Protein AF-A0AAW0ACG4-F1 (afdb_monomer_lite)

Sequence (153 aa):
MPSSVSISSLAALENPRAIPSTKFILFDAQIYLGSSEPAFVGSLRYFNEDNLEFEKVACYVTYVIVFYFFSDKLAPVDYHAFGDIIYLVSLGFPENINPKHHAIVHICGSPSAVDKDNSTFDLTAEQYLSANKAYDNRFPVHCVFPDTARWKK

pLDDT: mean 72.92, std 12.33, range [37.09, 90.19]

Organism: NCBI:txid2862362

Secondary structure (DSSP, 8-state):
---------EEEEEEEEEPTTSSEEEEEEEEE-SSSSPEEEEEEEEE-TT-----SS-EEEEEEEEEE---S---SS--SEEEEEEEEEEEE-GGG--TTS--------EEEEEETTTTEEEEEEE---TT-TTS--EEEEEEE----GGG--

Radius of gyration: 18.16 Å; chains: 1; bounding box: 44×42×44 Å

Foldseek 3Di:
DDDDDDDDWDKDWDDWDDDPPFQKTKTFIFTDDDDDDDTFTEIEIERNPVVDDDDPDFDKDWDKDKDADDDPDDDDPRGRIYIYGPDIGTLGHPVRRDPPDDDDDDADADWAPQDPVQQKTKGWGQDDDVVPPPDRRTDIDIDHDDPDPVPDD

Structure (mmCIF, N/CA/C/O backbone):
data_AF-A0AAW0ACG4-F1
#
_entry.id   AF-A0AAW0ACG4-F1
#
loop_
_atom_site.group_PDB
_atom_site.id
_atom_site.type_symbol
_atom_site.label_atom_id
_atom_site.label_alt_id
_atom_site.label_comp_id
_atom_site.label_asym_id
_atom_site.label_entity_id
_atom_site.label_seq_id
_atom_site.pdbx_PDB_ins_code
_atom_site.Cartn_x
_atom_site.Cartn_y
_atom_site.Cartn_z
_atom_site.occupancy
_atom_site.B_iso_or_equiv
_atom_site.auth_seq_id
_atom_site.auth_comp_id
_atom_site.auth_asym_id
_atom_site.auth_atom_id
_atom_site.pdbx_PDB_model_num
ATOM 1 N N . MET A 1 1 ? 4.734 18.316 -18.889 1.00 37.09 1 MET A N 1
ATOM 2 C CA . MET A 1 1 ? 4.647 16.842 -18.817 1.00 37.09 1 MET A CA 1
ATOM 3 C C . MET A 1 1 ? 4.051 16.487 -17.466 1.00 37.09 1 MET A C 1
ATOM 5 O O . MET A 1 1 ? 4.529 17.054 -16.491 1.00 37.09 1 MET A O 1
ATOM 9 N N . PRO A 1 2 ? 3.012 15.645 -17.374 1.00 41.03 2 PRO A N 1
ATOM 10 C CA . PRO A 1 2 ? 2.587 15.118 -16.084 1.00 41.03 2 PRO A CA 1
ATOM 11 C C . PRO A 1 2 ? 3.673 14.164 -15.572 1.00 41.03 2 PRO A C 1
ATOM 13 O O . PRO A 1 2 ? 3.978 13.161 -16.209 1.00 41.03 2 PRO A O 1
ATOM 16 N N . SER A 1 3 ? 4.309 14.518 -14.461 1.00 45.53 3 SER A N 1
ATOM 17 C CA . SER A 1 3 ? 5.265 13.666 -13.754 1.00 45.53 3 SER A CA 1
ATOM 18 C C . SER A 1 3 ? 4.539 12.940 -12.625 1.00 45.53 3 SER A C 1
ATOM 20 O O . SER A 1 3 ? 3.865 13.588 -11.825 1.00 45.53 3 SER A O 1
ATOM 22 N N . SER A 1 4 ? 4.693 11.622 -12.542 1.00 50.34 4 SER A N 1
ATOM 23 C CA . SER A 1 4 ? 4.266 10.830 -11.386 1.00 50.34 4 SER A CA 1
ATOM 24 C C . SER A 1 4 ? 5.487 10.498 -10.533 1.00 50.34 4 SER A C 1
ATOM 26 O O . SER A 1 4 ? 6.527 10.122 -11.075 1.00 50.34 4 SER A O 1
ATOM 28 N N . VAL A 1 5 ? 5.369 10.642 -9.213 1.00 53.62 5 VAL A N 1
ATOM 29 C CA . VAL A 1 5 ? 6.388 10.224 -8.244 1.00 53.62 5 VAL A CA 1
ATOM 30 C C . VAL A 1 5 ? 5.776 9.155 -7.354 1.00 53.62 5 VAL A C 1
ATOM 32 O O . VAL A 1 5 ? 4.703 9.346 -6.789 1.00 53.62 5 VAL A O 1
ATOM 35 N N . SER A 1 6 ? 6.481 8.036 -7.228 1.00 62.59 6 SER A N 1
ATOM 36 C CA . SER A 1 6 ? 6.159 6.961 -6.299 1.00 62.59 6 SER A CA 1
ATOM 37 C C . SER A 1 6 ? 7.247 6.879 -5.235 1.00 62.59 6 SER A C 1
ATOM 39 O O . SER A 1 6 ? 8.431 6.865 -5.571 1.00 62.59 6 SER A O 1
ATOM 41 N N . ILE A 1 7 ? 6.843 6.734 -3.976 1.00 64.19 7 ILE A N 1
ATOM 42 C CA . ILE A 1 7 ? 7.740 6.494 -2.844 1.00 64.19 7 ILE A CA 1
ATOM 43 C C . ILE A 1 7 ? 7.447 5.093 -2.295 1.00 64.19 7 ILE A C 1
ATOM 45 O O . ILE A 1 7 ? 6.288 4.702 -2.169 1.00 64.19 7 ILE A O 1
ATOM 49 N N . SER A 1 8 ? 8.494 4.332 -1.980 1.00 69.69 8 SER A N 1
ATOM 50 C CA . SER A 1 8 ? 8.392 3.034 -1.305 1.00 69.69 8 SER A CA 1
ATOM 51 C C . SER A 1 8 ? 9.163 3.098 0.006 1.00 69.69 8 SER A C 1
ATOM 53 O O . SER A 1 8 ? 10.313 3.533 0.028 1.00 69.69 8 SER A O 1
ATOM 55 N N . SER A 1 9 ? 8.516 2.701 1.098 1.00 69.12 9 SER A N 1
ATOM 56 C CA . SER A 1 9 ? 9.020 2.883 2.459 1.00 69.12 9 SER A CA 1
ATOM 57 C C . SER A 1 9 ? 8.535 1.776 3.387 1.00 69.12 9 SER A C 1
ATOM 59 O O . SER A 1 9 ? 7.539 1.113 3.101 1.00 69.12 9 SER A O 1
ATOM 61 N N . LEU A 1 10 ? 9.200 1.624 4.532 1.00 73.69 10 LEU A N 1
ATOM 62 C CA . LEU A 1 10 ? 8.672 0.841 5.647 1.00 73.69 10 LEU A CA 1
ATOM 63 C C . LEU A 1 10 ? 7.641 1.689 6.404 1.00 73.69 10 LEU A C 1
ATOM 65 O O . LEU A 1 10 ? 7.885 2.873 6.637 1.00 73.69 10 LEU A O 1
ATOM 69 N N . ALA A 1 11 ? 6.521 1.092 6.809 1.00 78.69 11 ALA A N 1
ATOM 70 C CA . ALA A 1 11 ? 5.568 1.723 7.715 1.00 78.69 11 ALA A CA 1
ATOM 71 C C . ALA A 1 11 ? 5.227 0.782 8.876 1.00 78.69 11 ALA A C 1
ATOM 73 O O . ALA A 1 11 ? 4.882 -0.377 8.644 1.00 78.69 11 ALA A O 1
ATOM 74 N N . ALA A 1 12 ? 5.308 1.279 10.109 1.00 80.88 12 ALA A N 1
ATOM 75 C CA . ALA A 1 12 ? 4.732 0.619 11.276 1.00 80.88 12 ALA A CA 1
ATOM 76 C C . ALA A 1 12 ? 3.273 1.067 11.414 1.00 80.88 12 ALA A C 1
ATOM 78 O O . ALA A 1 12 ? 3.009 2.267 11.440 1.00 80.88 12 ALA A O 1
ATOM 79 N N . LEU A 1 13 ? 2.337 0.116 11.447 1.00 86.06 13 LEU A N 1
ATOM 80 C CA . LEU A 1 13 ? 0.912 0.386 11.642 1.00 86.06 13 LEU A CA 1
ATOM 81 C C . LEU A 1 13 ? 0.532 0.113 13.096 1.00 86.06 13 LEU A C 1
ATOM 83 O O . LEU A 1 13 ? 0.738 -0.988 13.601 1.00 86.06 13 LEU A O 1
ATOM 87 N N . GLU A 1 14 ? -0.065 1.102 13.741 1.00 83.00 14 GLU A N 1
ATOM 88 C CA . GLU A 1 14 ? -0.401 1.100 15.157 1.00 83.00 14 GLU A CA 1
ATOM 89 C C . GLU A 1 14 ? -1.871 1.474 15.376 1.00 83.00 14 GLU A C 1
ATOM 91 O O . GLU A 1 14 ? -2.547 2.011 14.494 1.00 83.00 14 GLU A O 1
ATOM 96 N N . ASN A 1 15 ? -2.365 1.176 16.581 1.00 84.62 15 ASN A N 1
ATOM 97 C CA . ASN A 1 15 ? -3.685 1.570 17.079 1.00 84.62 15 ASN A CA 1
ATOM 98 C C . ASN A 1 15 ? -4.836 1.353 16.071 1.00 84.62 15 ASN A C 1
ATOM 100 O O . ASN A 1 15 ? -5.523 2.324 15.733 1.00 84.62 15 ASN A O 1
ATOM 104 N N . PRO A 1 16 ? -5.084 0.112 15.597 1.00 87.12 16 PRO A N 1
ATOM 105 C CA . PRO A 1 16 ? -6.194 -0.174 14.693 1.00 87.12 16 PRO A CA 1
ATOM 106 C C . PRO A 1 16 ? -7.531 0.249 15.308 1.00 87.12 16 PRO A C 1
ATOM 108 O O . PRO A 1 16 ? -7.883 -0.158 16.416 1.00 87.12 16 PRO A O 1
ATOM 111 N N . ARG A 1 17 ? -8.309 1.041 14.569 1.00 88.69 17 ARG A N 1
ATOM 112 C CA . ARG A 1 17 ? -9.636 1.520 14.977 1.00 88.69 17 ARG A CA 1
ATOM 113 C C . ARG A 1 17 ? -10.660 1.211 13.899 1.00 88.69 17 ARG A C 1
ATOM 115 O O . ARG A 1 17 ? -10.608 1.779 12.810 1.00 88.69 17 ARG A O 1
ATOM 122 N N . ALA A 1 18 ? -11.612 0.337 14.207 1.00 89.19 18 ALA A N 1
ATOM 123 C CA . ALA A 1 18 ? -12.743 0.082 13.323 1.00 89.19 18 ALA A CA 1
ATOM 124 C C . ALA A 1 18 ? -13.645 1.324 13.238 1.00 89.19 18 ALA A C 1
ATOM 126 O O . ALA A 1 18 ? -14.013 1.904 14.263 1.00 89.19 18 ALA A O 1
ATOM 127 N N . ILE A 1 19 ? -14.020 1.724 12.022 1.00 86.12 19 ILE A N 1
ATOM 128 C CA . ILE A 1 19 ? -15.002 2.789 11.809 1.00 86.12 19 ILE A CA 1
ATOM 129 C C . ILE A 1 19 ? -16.407 2.176 11.941 1.00 86.12 19 ILE A C 1
ATOM 131 O O . ILE A 1 19 ? -16.746 1.287 11.149 1.00 86.12 19 ILE A O 1
ATOM 135 N N . PRO A 1 20 ? -17.244 2.646 12.890 1.00 88.88 20 PRO A N 1
ATOM 136 C CA . PRO A 1 20 ? -18.567 2.078 13.134 1.00 88.88 20 PRO A CA 1
ATOM 137 C C . PRO A 1 20 ? -19.420 1.983 11.868 1.00 88.88 20 PRO A C 1
ATOM 139 O O . PRO A 1 20 ? -19.470 2.917 11.071 1.00 88.88 20 PRO A O 1
ATOM 142 N N . SER A 1 21 ? -20.144 0.872 11.717 1.00 87.88 21 SER A N 1
ATOM 143 C CA . SER A 1 21 ? -21.046 0.606 10.581 1.00 87.88 21 SER A CA 1
ATOM 144 C C . SER A 1 21 ? -20.367 0.519 9.206 1.00 87.88 21 SER A C 1
ATOM 146 O O . SER A 1 21 ? -21.041 0.602 8.182 1.00 87.88 21 SER A O 1
ATOM 148 N N . THR A 1 22 ? -19.045 0.331 9.154 1.00 88.31 22 THR A N 1
ATOM 149 C CA . THR A 1 22 ? -18.299 0.128 7.903 1.00 88.31 22 THR A CA 1
ATOM 150 C C . THR A 1 22 ? -17.314 -1.037 8.031 1.00 88.31 22 THR A C 1
ATOM 152 O O . THR A 1 22 ? -17.031 -1.495 9.134 1.00 88.31 22 THR A O 1
ATOM 155 N N . LYS A 1 23 ? -16.744 -1.488 6.906 1.00 89.00 23 LYS A N 1
ATOM 156 C CA . LYS A 1 23 ? -15.602 -2.421 6.892 1.00 89.00 23 LYS A CA 1
ATOM 157 C C . LYS A 1 23 ? -14.242 -1.719 7.007 1.00 89.00 23 LYS A C 1
ATOM 159 O O . LYS A 1 23 ? -13.209 -2.353 6.829 1.00 89.00 23 LYS A O 1
ATOM 164 N N . PHE A 1 24 ? -14.207 -0.410 7.247 1.00 89.12 24 PHE A N 1
ATOM 165 C CA . PHE A 1 24 ? -12.949 0.328 7.277 1.00 89.12 24 PHE A CA 1
ATOM 166 C C . PHE A 1 24 ? -12.278 0.280 8.650 1.00 89.12 24 PHE A C 1
ATOM 168 O O . PHE A 1 24 ? -12.931 0.411 9.686 1.00 89.12 24 PHE A O 1
ATOM 175 N N . ILE A 1 25 ? -10.954 0.158 8.634 1.00 89.50 25 ILE A N 1
ATOM 176 C CA . ILE A 1 25 ? -10.082 0.245 9.806 1.00 89.50 25 ILE A CA 1
ATOM 177 C C . ILE A 1 25 ? -9.097 1.388 9.581 1.00 89.50 25 ILE A C 1
ATOM 179 O O . ILE A 1 25 ? -8.516 1.506 8.505 1.00 89.50 25 ILE A O 1
ATOM 183 N N . LEU A 1 26 ? -8.928 2.240 10.587 1.00 89.44 26 LEU A N 1
ATOM 184 C CA . LEU A 1 26 ? -7.925 3.299 10.616 1.00 89.44 26 LEU A CA 1
ATOM 185 C C . LEU A 1 26 ? -6.710 2.849 11.418 1.00 89.44 26 LEU A C 1
ATOM 187 O O . LEU A 1 26 ? -6.865 2.296 12.503 1.00 89.44 26 LEU A O 1
ATOM 191 N N . PHE A 1 27 ? -5.531 3.150 10.896 1.00 88.62 27 PHE A N 1
ATOM 192 C CA . PHE A 1 27 ? -4.242 2.946 11.538 1.00 88.62 27 PHE A CA 1
ATOM 193 C C . PHE A 1 27 ? -3.528 4.277 11.713 1.00 88.62 27 PHE A C 1
ATOM 195 O O . PHE A 1 27 ? -3.617 5.160 10.851 1.00 88.62 27 PHE A O 1
ATOM 202 N N . ASP A 1 28 ? -2.771 4.369 12.796 1.00 86.62 28 ASP A N 1
ATOM 203 C CA . ASP A 1 28 ? -1.708 5.355 12.936 1.00 86.62 28 ASP A CA 1
ATOM 204 C C . ASP A 1 28 ? -0.469 4.739 12.297 1.00 86.62 28 ASP A C 1
ATOM 206 O O . ASP A 1 28 ? -0.115 3.604 12.596 1.00 86.62 28 ASP A O 1
ATOM 210 N N . ALA A 1 29 ? 0.146 5.426 11.347 1.00 86.38 29 ALA A N 1
ATOM 211 C CA . ALA A 1 29 ? 1.231 4.881 10.549 1.00 86.38 29 ALA A CA 1
ATOM 212 C C . ALA A 1 29 ? 2.500 5.693 10.757 1.00 86.38 29 ALA A C 1
ATOM 214 O O . ALA A 1 29 ? 2.536 6.866 10.400 1.00 86.38 29 ALA A O 1
ATOM 215 N N . GLN A 1 30 ? 3.558 5.073 11.265 1.00 85.12 30 GLN A N 1
ATOM 216 C CA . GLN A 1 30 ? 4.885 5.676 11.303 1.00 85.12 30 GLN A CA 1
ATOM 217 C C . GLN A 1 30 ? 5.681 5.228 10.073 1.00 85.12 30 GLN A C 1
ATOM 219 O O . GLN A 1 30 ? 6.002 4.052 9.925 1.00 85.12 30 GLN A O 1
ATOM 224 N N . ILE A 1 31 ? 5.970 6.160 9.167 1.00 79.88 31 ILE A N 1
ATOM 225 C CA . ILE A 1 31 ? 6.543 5.919 7.839 1.00 79.88 31 ILE A CA 1
ATOM 226 C C . ILE A 1 31 ? 8.021 6.326 7.830 1.00 79.88 31 ILE A C 1
ATOM 228 O O . ILE A 1 31 ? 8.350 7.483 8.086 1.00 79.88 31 ILE A O 1
ATOM 232 N N . TYR A 1 32 ? 8.909 5.398 7.474 1.00 76.00 32 TYR A N 1
ATOM 233 C CA . TYR A 1 32 ? 10.361 5.593 7.489 1.00 76.00 32 TYR A CA 1
ATOM 234 C C . TYR A 1 32 ? 10.922 5.763 6.073 1.00 76.00 32 TYR A C 1
ATOM 236 O O . TYR A 1 32 ? 10.913 4.826 5.269 1.00 76.00 32 TYR A O 1
ATOM 244 N N . LEU A 1 33 ? 11.456 6.952 5.773 1.00 74.44 33 LEU A N 1
ATOM 245 C CA . LEU A 1 33 ? 12.136 7.260 4.511 1.00 74.44 33 LEU A CA 1
ATOM 246 C C . LEU A 1 33 ? 13.661 7.195 4.696 1.00 74.44 33 LEU A C 1
ATOM 248 O O . LEU A 1 33 ? 14.337 8.215 4.781 1.00 74.44 33 LEU A O 1
ATOM 252 N N . GLY A 1 34 ? 14.211 5.980 4.756 1.00 68.06 34 GLY A N 1
ATOM 253 C CA . GLY A 1 34 ? 15.654 5.751 4.891 1.00 68.06 34 GLY A CA 1
ATOM 254 C C . GLY A 1 34 ? 16.131 5.538 6.333 1.00 68.06 34 GLY A C 1
ATOM 255 O O . GLY A 1 34 ? 15.344 5.247 7.227 1.00 68.06 34 GLY A O 1
ATOM 256 N N . SER A 1 35 ? 17.451 5.607 6.538 1.00 61.34 35 SER A N 1
ATOM 257 C CA . SER A 1 35 ? 18.127 5.212 7.788 1.00 61.34 35 SER A CA 1
ATOM 258 C C . SER A 1 35 ? 18.221 6.310 8.852 1.00 61.34 35 SER A C 1
ATOM 260 O O . SER A 1 35 ? 18.764 6.067 9.926 1.00 61.34 35 SER A O 1
ATOM 262 N N . SER A 1 36 ? 17.759 7.522 8.553 1.00 55.84 36 SER A N 1
ATOM 263 C CA . SER A 1 36 ? 17.808 8.677 9.450 1.00 55.84 36 SER A CA 1
ATOM 264 C C . SER A 1 36 ? 16.408 9.243 9.640 1.00 55.84 36 SER A C 1
ATOM 266 O O . SER A 1 36 ? 15.671 9.382 8.667 1.00 55.84 36 SER A O 1
ATOM 268 N N . GLU A 1 37 ? 16.061 9.605 10.874 1.00 60.94 37 GLU A N 1
ATOM 269 C CA . GLU A 1 37 ? 14.876 10.420 11.157 1.00 60.94 37 GLU A CA 1
ATOM 270 C C . GLU A 1 37 ? 14.878 11.712 10.314 1.00 60.94 37 GLU A C 1
ATOM 272 O O . GLU A 1 37 ? 15.957 12.256 10.049 1.00 60.94 37 GLU A O 1
ATOM 277 N N . PRO A 1 38 ? 13.707 12.211 9.867 1.00 56.06 38 PRO A N 1
ATOM 278 C CA . PRO A 1 38 ? 12.385 12.011 10.472 1.00 56.06 38 PRO A CA 1
ATOM 279 C C . PRO A 1 38 ? 11.531 10.887 9.863 1.00 56.06 38 PRO A C 1
ATOM 281 O O . PRO A 1 38 ? 11.467 10.707 8.647 1.00 56.06 38 PRO A O 1
ATOM 284 N N . ALA A 1 39 ? 10.812 10.174 10.736 1.00 67.56 39 ALA A N 1
ATOM 285 C CA . ALA A 1 39 ? 9.670 9.355 10.343 1.00 67.56 39 ALA A CA 1
ATOM 286 C C . ALA A 1 39 ? 8.415 10.236 10.217 1.00 67.56 39 ALA A C 1
ATOM 288 O O . ALA A 1 39 ? 8.167 11.096 11.062 1.00 67.56 39 ALA A O 1
ATOM 289 N N . PHE A 1 40 ? 7.607 10.015 9.182 1.00 77.50 40 PHE A N 1
ATOM 290 C CA . PHE A 1 40 ? 6.333 10.710 9.009 1.00 77.50 40 PHE A CA 1
ATOM 291 C C . PHE A 1 40 ? 5.237 9.921 9.704 1.00 77.50 40 PHE A C 1
ATOM 293 O O . PHE A 1 40 ? 5.041 8.747 9.412 1.00 77.50 40 PHE A O 1
ATOM 300 N N . VAL A 1 41 ? 4.490 10.564 10.589 1.00 83.06 41 VAL A N 1
ATOM 301 C CA . VAL A 1 41 ? 3.266 9.969 11.134 1.00 83.06 41 VAL A CA 1
ATOM 302 C C . VAL A 1 41 ? 2.116 10.256 10.172 1.00 83.06 41 VAL A C 1
ATOM 304 O O . VAL A 1 41 ? 1.943 11.404 9.773 1.00 83.06 41 VAL A O 1
ATOM 307 N N . GLY A 1 42 ? 1.334 9.257 9.785 1.00 83.06 42 GLY A N 1
ATOM 308 C CA . GLY A 1 42 ? 0.163 9.400 8.925 1.00 83.06 42 GLY A CA 1
ATOM 309 C C . GLY A 1 42 ? -1.045 8.630 9.449 1.00 83.06 42 GLY A C 1
ATOM 310 O 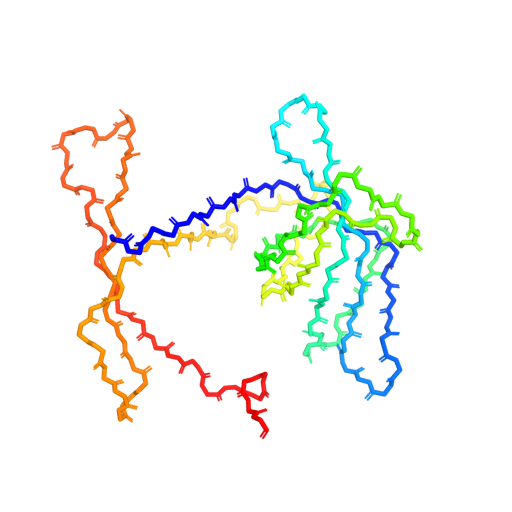O . GLY A 1 42 ? -0.898 7.717 10.251 1.00 83.06 42 GLY A O 1
ATOM 311 N N . SER A 1 43 ? -2.243 8.980 8.988 1.00 85.94 43 SER A N 1
ATOM 312 C CA . SER A 1 43 ? -3.453 8.198 9.242 1.00 85.94 43 SER A CA 1
ATOM 313 C C . SER A 1 43 ? -3.827 7.420 7.989 1.00 85.94 43 SER A C 1
ATOM 315 O O . SER A 1 43 ? -4.127 8.005 6.944 1.00 85.94 43 SER A O 1
ATOM 317 N N . LEU A 1 44 ? -3.777 6.094 8.082 1.00 87.56 44 LEU A N 1
ATOM 318 C CA . LEU A 1 44 ? -4.012 5.205 6.952 1.00 87.56 44 LEU A CA 1
ATOM 319 C C . LEU A 1 44 ? -5.294 4.406 7.143 1.00 87.56 44 LEU A C 1
ATOM 321 O O . LEU A 1 44 ? -5.499 3.767 8.171 1.00 87.56 44 LEU A O 1
ATOM 325 N N . ARG A 1 45 ? -6.156 4.416 6.132 1.00 89.38 45 ARG A N 1
ATOM 326 C CA . ARG A 1 45 ? -7.429 3.701 6.142 1.00 89.38 45 ARG A CA 1
ATOM 327 C C . ARG A 1 45 ? -7.347 2.445 5.282 1.00 89.38 45 ARG A C 1
ATOM 329 O O . ARG A 1 45 ? -6.930 2.495 4.134 1.00 89.38 45 ARG A O 1
ATOM 336 N N . TYR A 1 46 ? -7.789 1.316 5.813 1.00 90.19 46 TYR A N 1
ATOM 337 C CA . TYR A 1 46 ? -7.836 0.031 5.122 1.00 90.19 46 TYR A CA 1
ATOM 338 C C . TYR A 1 46 ? -9.277 -0.465 5.013 1.00 90.19 46 TYR A C 1
ATOM 340 O O . TYR A 1 46 ? -10.019 -0.419 5.993 1.00 90.19 46 TYR A O 1
ATOM 348 N N . PHE A 1 47 ? -9.682 -0.939 3.834 1.00 89.44 47 PHE A N 1
ATOM 349 C CA . PHE A 1 47 ? -10.961 -1.627 3.654 1.00 89.44 47 PHE A CA 1
ATOM 350 C C . PHE A 1 47 ? -10.788 -3.111 3.983 1.00 89.44 47 PHE A C 1
ATOM 352 O O . PHE A 1 47 ? -10.190 -3.852 3.206 1.00 89.44 47 PHE A O 1
ATOM 359 N N . ASN A 1 48 ? -11.306 -3.538 5.132 1.00 87.88 48 ASN A N 1
ATOM 360 C CA . ASN A 1 48 ? -11.165 -4.897 5.638 1.00 87.88 48 ASN A CA 1
ATOM 361 C C . ASN A 1 48 ? -12.203 -5.842 5.014 1.00 87.88 48 ASN A C 1
ATOM 363 O O . ASN A 1 48 ? -13.153 -6.273 5.670 1.00 87.88 48 ASN A O 1
ATOM 367 N N . GLU A 1 49 ? -12.058 -6.115 3.717 1.00 83.56 49 GLU A N 1
ATOM 368 C CA . GLU A 1 49 ? -12.989 -6.964 2.965 1.00 83.56 49 GLU A CA 1
ATOM 369 C C . GLU A 1 49 ? -13.113 -8.365 3.580 1.00 83.56 49 GLU A C 1
ATOM 371 O O . GLU A 1 49 ? -14.234 -8.844 3.782 1.00 83.56 49 GLU A O 1
ATOM 376 N N . ASP A 1 50 ? -11.978 -8.938 3.977 1.00 81.75 50 ASP A N 1
ATOM 377 C CA . ASP A 1 50 ? -11.847 -10.311 4.472 1.00 81.75 50 ASP A CA 1
ATOM 378 C C . ASP A 1 50 ? -12.085 -10.459 5.985 1.00 81.75 50 ASP A C 1
ATOM 380 O O . ASP A 1 50 ? -11.926 -11.548 6.528 1.00 81.75 50 ASP A O 1
ATOM 384 N N . ASN A 1 51 ? -12.493 -9.387 6.677 1.00 84.69 51 ASN A N 1
ATOM 385 C CA . ASN A 1 51 ? -12.660 -9.356 8.138 1.00 84.69 51 ASN A CA 1
ATOM 386 C C . ASN A 1 51 ? -11.408 -9.843 8.895 1.00 84.69 51 ASN A C 1
ATOM 388 O O . ASN A 1 51 ? -11.509 -10.594 9.862 1.00 84.69 51 ASN A O 1
ATOM 392 N N . LEU A 1 52 ? -10.229 -9.405 8.454 1.00 80.62 52 LEU A N 1
ATOM 393 C CA . LEU A 1 52 ? -8.962 -9.679 9.117 1.00 80.62 52 LEU A CA 1
ATOM 394 C C . LEU A 1 52 ? -9.004 -9.222 10.577 1.00 80.62 52 LEU A C 1
ATOM 396 O O . LEU A 1 52 ? -9.429 -8.100 10.879 1.00 80.62 52 LEU A O 1
ATOM 400 N N . GLU A 1 53 ? -8.511 -10.085 11.456 1.00 82.94 53 GLU A N 1
ATOM 401 C CA . GLU A 1 53 ? -8.232 -9.777 12.851 1.00 82.94 53 GLU A CA 1
ATOM 402 C C . GLU A 1 53 ? -6.750 -9.420 12.991 1.00 82.94 53 GLU A C 1
ATOM 404 O O . GLU A 1 53 ? -5.875 -10.109 12.467 1.00 82.94 53 GLU A O 1
ATOM 409 N N . PHE A 1 54 ? -6.463 -8.312 13.673 1.00 78.62 54 PHE A N 1
ATOM 410 C CA . PHE A 1 54 ? -5.102 -7.805 13.826 1.00 78.62 54 PHE A CA 1
ATOM 411 C C . PHE A 1 54 ? -4.532 -8.258 15.167 1.00 78.62 54 PHE A C 1
ATOM 413 O O . PHE A 1 54 ? -5.014 -7.859 16.228 1.00 78.62 54 PHE A O 1
ATOM 420 N N . GLU A 1 55 ? -3.496 -9.089 15.114 1.00 71.19 55 GLU A N 1
ATOM 421 C CA . GLU A 1 55 ? -2.739 -9.504 16.293 1.00 71.19 55 GLU A CA 1
ATOM 422 C C . GLU A 1 55 ? -1.873 -8.362 16.849 1.00 71.19 55 GLU A C 1
ATOM 424 O O . GLU A 1 55 ? -1.607 -7.364 16.178 1.00 71.19 55 GLU A O 1
ATOM 429 N N . LYS A 1 56 ? -1.405 -8.510 18.096 1.00 69.50 56 LYS A N 1
ATOM 430 C CA . LYS A 1 56 ? -0.732 -7.434 18.845 1.00 69.50 56 LYS A CA 1
ATOM 431 C C . LYS A 1 56 ? 0.577 -6.952 18.199 1.00 69.50 56 LYS A C 1
ATOM 433 O O . LYS A 1 56 ? 0.893 -5.774 18.322 1.00 69.50 56 LYS A O 1
ATOM 438 N N . VAL A 1 57 ? 1.331 -7.842 17.545 1.00 75.62 57 VAL A N 1
ATOM 439 C CA . VAL A 1 57 ? 2.544 -7.523 16.770 1.00 75.62 57 VAL A CA 1
ATOM 440 C C . VAL A 1 57 ? 2.652 -8.515 15.612 1.00 75.62 57 VAL A C 1
ATOM 442 O O . VAL A 1 57 ? 2.840 -9.704 15.848 1.00 75.62 57 VAL A O 1
ATOM 445 N N . ALA A 1 58 ? 2.559 -8.033 14.375 1.00 73.19 58 ALA A N 1
ATOM 446 C CA . ALA A 1 58 ? 2.749 -8.841 13.171 1.00 73.19 58 ALA A CA 1
ATOM 447 C C . ALA A 1 58 ? 3.349 -7.987 12.047 1.00 73.19 58 ALA A C 1
ATOM 449 O O . ALA A 1 58 ? 3.207 -6.761 12.036 1.00 73.19 58 ALA A O 1
ATOM 450 N N . CYS A 1 59 ? 4.029 -8.631 11.100 1.00 72.06 59 CYS A N 1
ATOM 451 C CA . CYS A 1 59 ? 4.577 -7.958 9.931 1.00 72.06 59 CYS A CA 1
ATOM 452 C C . CYS A 1 59 ? 3.574 -8.002 8.783 1.00 72.06 59 CYS A C 1
ATOM 454 O O . CYS A 1 59 ? 3.040 -9.058 8.451 1.00 72.06 59 CYS A O 1
ATOM 456 N N . TYR A 1 60 ? 3.369 -6.859 8.134 1.00 75.31 60 TYR A N 1
ATOM 457 C CA . TYR A 1 60 ? 2.525 -6.756 6.952 1.00 75.31 60 TYR A CA 1
ATOM 458 C C . TYR A 1 60 ? 3.293 -6.089 5.822 1.00 75.31 60 TYR A C 1
ATOM 460 O O . TYR A 1 60 ? 4.024 -5.121 6.035 1.00 75.31 60 TYR A O 1
ATOM 468 N N . VAL A 1 61 ? 3.072 -6.566 4.604 1.00 73.88 61 VAL A N 1
ATOM 469 C CA . VAL A 1 61 ? 3.353 -5.767 3.416 1.00 73.88 61 VAL A CA 1
ATOM 470 C C . VAL A 1 61 ? 2.157 -4.866 3.179 1.00 73.88 61 VAL A C 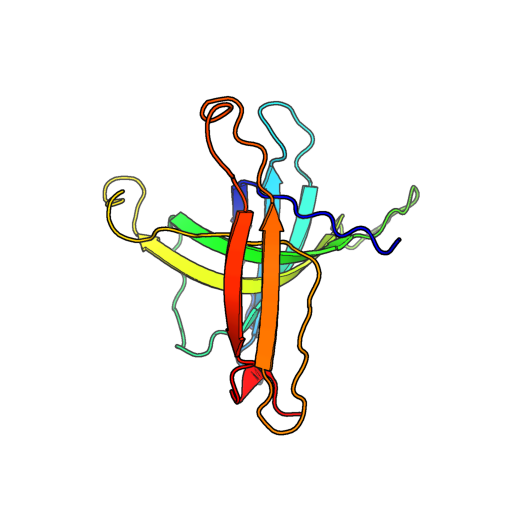1
ATOM 472 O O . VAL A 1 61 ? 1.028 -5.345 3.067 1.00 73.88 61 VAL A O 1
ATOM 475 N N . THR A 1 62 ? 2.416 -3.570 3.045 1.00 73.25 62 THR A N 1
ATOM 476 C CA . THR A 1 62 ? 1.406 -2.589 2.658 1.00 73.25 62 THR A CA 1
ATOM 477 C C . THR A 1 62 ? 1.743 -1.974 1.304 1.00 73.25 62 THR A C 1
ATOM 479 O O . THR A 1 62 ? 2.893 -1.647 1.017 1.00 73.25 62 THR A O 1
ATOM 482 N N . TYR A 1 63 ? 0.725 -1.796 0.465 1.00 75.88 63 TYR A N 1
ATOM 483 C CA . TYR A 1 63 ? 0.756 -0.848 -0.646 1.00 75.88 63 TYR A CA 1
ATOM 484 C C . TYR A 1 63 ? -0.233 0.263 -0.327 1.00 75.88 63 TYR A C 1
ATOM 486 O O . TYR A 1 63 ? -1.419 -0.002 -0.118 1.00 75.88 63 TYR A O 1
ATOM 494 N N . VAL A 1 64 ? 0.261 1.494 -0.252 1.00 73.50 64 VAL A N 1
ATOM 495 C CA . VAL A 1 64 ? -0.493 2.636 0.264 1.00 73.50 64 VAL A CA 1
ATOM 496 C C . VAL A 1 64 ? -0.485 3.747 -0.769 1.00 73.50 64 VAL A C 1
ATOM 498 O O . VAL A 1 64 ? 0.564 4.086 -1.314 1.00 73.50 64 VAL A O 1
ATOM 501 N N . ILE A 1 65 ? -1.651 4.344 -1.002 1.00 73.31 65 ILE A N 1
ATOM 502 C CA . ILE A 1 65 ? -1.752 5.627 -1.693 1.00 73.31 65 ILE A CA 1
ATOM 503 C C . ILE A 1 65 ? -1.886 6.696 -0.622 1.00 73.31 65 ILE A C 1
ATOM 505 O O . ILE A 1 65 ? -2.837 6.692 0.158 1.00 73.31 65 ILE A O 1
ATOM 509 N N . VAL A 1 66 ? -0.914 7.601 -0.585 1.00 71.12 66 VAL A N 1
ATOM 510 C CA . VAL A 1 66 ? -0.852 8.678 0.398 1.00 71.12 66 VAL A CA 1
ATOM 511 C C . VAL A 1 66 ? -1.148 10.009 -0.280 1.00 71.12 66 VAL A C 1
ATOM 513 O O . VAL A 1 66 ? -0.583 10.334 -1.322 1.00 71.12 66 VAL A O 1
ATOM 516 N N . PHE A 1 67 ? -2.013 10.794 0.345 1.00 67.56 67 PHE A N 1
ATOM 517 C CA . PHE A 1 67 ? -2.197 12.211 0.095 1.00 67.56 67 PHE A CA 1
ATOM 518 C C . PHE A 1 67 ? -1.446 13.004 1.177 1.00 67.56 67 PHE A C 1
ATOM 520 O O . PHE A 1 67 ? -1.731 12.889 2.373 1.00 67.56 67 PHE A O 1
ATOM 527 N N . TYR A 1 68 ? -0.450 13.783 0.758 1.00 64.44 68 TYR A N 1
ATOM 528 C CA . TYR A 1 68 ? 0.402 14.560 1.658 1.00 64.44 68 TYR A CA 1
ATOM 529 C C . TYR A 1 68 ? -0.116 15.996 1.810 1.00 64.44 68 TYR A C 1
ATOM 531 O O . TYR A 1 68 ? -0.472 16.630 0.815 1.00 64.44 68 TYR A O 1
ATOM 539 N N . PHE A 1 69 ? -0.093 16.536 3.032 1.00 56.34 69 PHE A N 1
ATOM 540 C CA . PHE A 1 69 ? -0.322 17.960 3.289 1.00 56.34 69 PHE A CA 1
ATOM 541 C C . PHE A 1 69 ? 1.000 18.626 3.691 1.00 56.34 69 PHE A C 1
ATOM 543 O O . PHE A 1 69 ? 1.526 18.375 4.770 1.00 56.34 69 PHE A O 1
ATOM 550 N N . PHE A 1 70 ? 1.530 19.522 2.852 1.00 50.62 70 PHE A N 1
ATOM 551 C CA . PHE A 1 70 ? 2.542 20.481 3.304 1.00 50.62 70 PHE A CA 1
ATOM 552 C C . PHE A 1 70 ? 1.826 21.609 4.053 1.00 50.62 70 PHE A C 1
ATOM 554 O O . PHE A 1 70 ? 1.143 22.424 3.435 1.00 50.62 70 PHE A O 1
ATOM 561 N N . SER A 1 71 ? 1.955 21.659 5.376 1.00 47.38 71 SER A N 1
ATOM 562 C CA . SER A 1 71 ? 1.588 22.842 6.158 1.00 47.38 71 SER A CA 1
ATOM 563 C C . SER A 1 71 ? 2.639 23.089 7.231 1.00 47.38 71 SER A C 1
ATOM 565 O O . SER A 1 71 ? 2.781 22.291 8.153 1.00 47.38 71 SER A O 1
ATOM 567 N N . ASP A 1 72 ? 3.317 24.235 7.155 1.00 48.91 72 ASP A N 1
ATOM 568 C CA . ASP A 1 72 ? 4.317 24.696 8.135 1.00 48.91 72 ASP A CA 1
ATOM 569 C C . ASP A 1 72 ? 3.692 25.133 9.480 1.00 48.91 72 ASP A C 1
ATOM 571 O O . ASP A 1 72 ? 4.349 25.728 10.335 1.00 48.91 72 ASP A O 1
ATOM 575 N N . LYS A 1 73 ? 2.387 24.901 9.664 1.00 46.31 73 LYS A N 1
ATOM 576 C CA . LYS A 1 73 ? 1.614 25.265 10.853 1.00 46.31 73 LYS A CA 1
ATOM 577 C C . LYS A 1 73 ? 0.589 24.172 11.121 1.00 46.31 73 LYS A C 1
ATOM 579 O O . LYS A 1 73 ? -0.478 24.176 10.506 1.00 46.31 73 LYS A O 1
ATOM 584 N N . LEU A 1 74 ? 0.880 23.243 12.024 1.00 46.41 74 LEU A N 1
ATOM 585 C CA . LEU A 1 74 ? -0.113 22.264 12.461 1.00 46.41 74 LEU A CA 1
ATOM 586 C C . LEU A 1 74 ? -0.258 22.241 13.980 1.00 46.41 74 LEU A C 1
ATOM 588 O O . LEU A 1 74 ? 0.714 22.162 14.723 1.00 46.41 74 LEU A O 1
ATOM 592 N N . ALA A 1 75 ? -1.522 22.280 14.388 1.00 47.28 75 ALA A N 1
ATOM 593 C CA . ALA A 1 75 ? -2.076 21.666 15.585 1.00 47.28 75 ALA A CA 1
ATOM 594 C C . ALA A 1 75 ? -3.519 21.245 15.234 1.00 47.28 75 ALA A C 1
ATOM 596 O O . ALA A 1 75 ? -4.133 21.863 14.361 1.00 47.28 75 ALA A O 1
ATOM 597 N N . PRO A 1 76 ? -4.143 20.316 15.965 1.00 48.19 76 PRO A N 1
ATOM 598 C CA . PRO A 1 76 ? -3.669 18.987 16.310 1.00 48.19 76 PRO A CA 1
ATOM 599 C C . PRO A 1 76 ? -4.688 17.955 15.811 1.00 48.19 76 PRO A C 1
ATOM 601 O O . PRO A 1 76 ? -5.756 17.774 16.391 1.00 48.19 76 PRO A O 1
ATOM 604 N N . VAL A 1 77 ? -4.326 17.258 14.743 1.00 50.06 77 VAL A N 1
ATOM 605 C CA . VAL A 1 77 ? -4.511 15.807 14.692 1.00 50.06 77 VAL A CA 1
ATOM 606 C C . VAL A 1 77 ? -3.262 15.285 13.985 1.00 50.06 77 VAL A C 1
ATOM 608 O O . VAL A 1 77 ? -3.295 15.060 12.785 1.00 50.06 77 VAL A O 1
ATOM 611 N N . ASP A 1 78 ? -2.158 15.310 14.738 1.00 68.00 78 ASP A N 1
ATOM 612 C CA . ASP A 1 78 ? -0.726 14.944 14.587 1.00 68.00 78 ASP A CA 1
ATOM 613 C C . ASP A 1 78 ? -0.212 14.096 13.391 1.00 68.00 78 ASP A C 1
ATOM 615 O O . ASP A 1 78 ? 0.832 13.450 13.478 1.00 68.00 78 ASP A O 1
ATOM 619 N N . TYR A 1 79 ? -0.882 14.122 12.241 1.00 71.69 79 TYR A N 1
ATOM 620 C CA . TYR A 1 79 ? -0.545 13.369 11.041 1.00 71.69 79 TYR A CA 1
ATOM 621 C C . TYR A 1 79 ? -0.037 14.297 9.937 1.00 71.69 79 TYR A C 1
ATOM 623 O O . TYR A 1 79 ? -0.693 15.252 9.527 1.00 71.69 79 TYR A O 1
ATOM 631 N N . HIS A 1 80 ? 1.133 13.959 9.411 1.00 75.75 80 HIS A N 1
ATOM 632 C CA . HIS A 1 80 ? 1.774 14.561 8.245 1.00 75.75 80 HIS A CA 1
ATOM 633 C C . HIS A 1 80 ? 1.112 14.113 6.930 1.00 75.75 80 HIS A C 1
ATOM 635 O O . HIS A 1 80 ? 1.291 14.735 5.884 1.00 75.75 80 HIS A O 1
ATOM 641 N N . ALA A 1 81 ? 0.366 13.007 6.966 1.00 77.19 81 ALA A N 1
ATOM 642 C CA . ALA A 1 81 ? -0.150 12.334 5.785 1.00 77.19 81 ALA A CA 1
ATOM 643 C C . ALA A 1 81 ? -1.472 11.609 6.064 1.00 77.19 81 ALA A C 1
ATOM 645 O O . ALA A 1 81 ? -1.664 11.047 7.140 1.00 77.19 81 ALA A O 1
ATOM 646 N N . PHE A 1 82 ? -2.351 11.557 5.066 1.00 81.00 82 PHE A N 1
ATOM 647 C CA . PHE A 1 82 ? -3.546 10.713 5.079 1.00 81.00 82 PHE A CA 1
ATOM 648 C C . PHE A 1 82 ? -3.512 9.798 3.869 1.00 81.00 82 PHE A C 1
ATOM 650 O O . PHE A 1 82 ? -3.072 10.209 2.801 1.00 81.00 82 PHE A O 1
ATOM 657 N N . GLY A 1 83 ? -3.971 8.563 3.993 1.00 81.19 83 GLY A N 1
ATOM 658 C CA . GLY A 1 83 ? -3.921 7.650 2.861 1.00 81.19 83 GLY A CA 1
ATOM 659 C C . GLY A 1 83 ? -4.857 6.471 2.981 1.00 81.19 83 GLY A C 1
ATOM 660 O O . GLY A 1 83 ? -5.425 6.205 4.037 1.00 81.19 83 GLY A O 1
ATOM 661 N N . ASP A 1 84 ? -4.981 5.750 1.877 1.00 83.69 84 ASP A N 1
ATOM 662 C CA . ASP A 1 84 ? -5.690 4.484 1.819 1.00 83.69 84 ASP A CA 1
ATOM 663 C C . ASP A 1 84 ? -4.680 3.353 1.592 1.00 83.69 84 ASP A C 1
ATOM 665 O O . ASP A 1 84 ? -3.871 3.377 0.659 1.00 83.69 84 ASP A O 1
ATOM 669 N N . ILE A 1 85 ? -4.744 2.333 2.444 1.00 86.44 85 ILE A N 1
ATOM 670 C CA . ILE A 1 85 ? -4.066 1.059 2.234 1.00 86.44 85 ILE A CA 1
ATOM 671 C C . ILE A 1 85 ? -4.837 0.338 1.130 1.00 86.44 85 ILE A C 1
ATOM 673 O O . ILE A 1 85 ? -6.010 -0.022 1.264 1.00 86.44 85 ILE A O 1
ATOM 677 N N . ILE A 1 86 ? -4.179 0.166 -0.008 1.00 82.38 86 ILE A N 1
ATOM 678 C CA . ILE A 1 86 ? -4.740 -0.496 -1.180 1.00 82.38 86 ILE A CA 1
ATOM 679 C C . ILE A 1 86 ? -4.568 -2.000 -1.082 1.00 82.38 86 ILE A C 1
ATOM 681 O O . ILE A 1 86 ? -5.491 -2.731 -1.436 1.00 82.38 86 ILE A O 1
ATOM 685 N N . TYR A 1 87 ? -3.423 -2.434 -0.568 1.00 77.81 87 TYR A N 1
ATOM 686 C CA . TYR A 1 87 ? -3.088 -3.835 -0.393 1.00 77.81 87 TYR A CA 1
ATOM 687 C C . TYR A 1 87 ? -2.448 -4.030 0.977 1.00 77.81 87 TYR A C 1
ATOM 689 O O . TYR A 1 87 ? -1.576 -3.251 1.362 1.00 77.81 87 TYR A O 1
ATOM 697 N N . LEU A 1 88 ? -2.894 -5.051 1.700 1.00 78.31 88 LEU A N 1
ATOM 698 C CA . LEU A 1 88 ? -2.372 -5.442 3.002 1.00 78.31 88 LEU A CA 1
ATOM 699 C C . LEU A 1 88 ? -2.222 -6.962 2.989 1.00 78.31 88 LEU A C 1
ATOM 701 O O . LEU A 1 88 ? -3.214 -7.670 2.844 1.00 78.31 88 LEU A O 1
ATOM 705 N N . VAL A 1 89 ? -0.999 -7.462 3.138 1.00 77.94 89 VAL A N 1
ATOM 706 C CA . VAL A 1 89 ? -0.727 -8.904 3.226 1.00 77.94 89 VAL A CA 1
ATOM 707 C C . VAL A 1 89 ? 0.011 -9.188 4.514 1.00 77.94 89 VAL A C 1
ATOM 709 O O . VAL A 1 89 ? 1.071 -8.614 4.754 1.00 77.94 89 VAL A O 1
ATOM 712 N N . SER A 1 90 ? -0.547 -10.081 5.332 1.00 76.12 90 SER A N 1
ATOM 713 C CA . SER A 1 90 ? 0.133 -10.577 6.526 1.00 76.12 90 SER A CA 1
ATOM 714 C C . SER A 1 90 ? 1.314 -11.454 6.125 1.00 76.12 90 SER A C 1
ATOM 716 O O . SER A 1 90 ? 1.168 -12.395 5.348 1.00 76.12 90 SER A O 1
ATOM 718 N N . LEU A 1 91 ? 2.486 -11.141 6.668 1.00 72.19 91 LEU A N 1
ATOM 719 C CA . LEU A 1 91 ? 3.683 -11.976 6.601 1.00 72.19 91 LEU A CA 1
ATOM 720 C C . LEU A 1 91 ? 3.822 -12.877 7.838 1.00 72.19 91 LEU A C 1
ATOM 722 O O . LEU A 1 91 ? 4.770 -13.656 7.917 1.00 72.19 91 LEU A O 1
ATOM 726 N N . GLY A 1 92 ? 2.892 -12.772 8.794 1.00 70.75 92 GLY A N 1
ATOM 727 C CA . GLY A 1 92 ? 2.964 -13.434 10.092 1.00 70.75 92 GLY A CA 1
ATOM 728 C C . GLY A 1 92 ? 3.961 -12.769 11.044 1.00 70.75 92 GLY A C 1
ATOM 729 O O . GLY A 1 92 ? 4.235 -11.567 10.963 1.00 70.75 92 GLY A O 1
ATOM 730 N N . PHE A 1 93 ? 4.490 -13.561 11.974 1.00 71.94 93 PHE A N 1
ATOM 731 C CA . PHE A 1 93 ? 5.465 -13.100 12.959 1.00 71.94 93 PHE A CA 1
ATOM 732 C C . PHE A 1 93 ? 6.871 -12.957 12.360 1.00 71.94 93 PHE A C 1
ATOM 734 O O . PHE A 1 93 ? 7.230 -13.765 11.497 1.00 71.94 93 PHE A O 1
ATOM 741 N N . PRO A 1 94 ? 7.690 -12.001 12.844 1.00 71.69 94 PRO A N 1
ATOM 742 C CA . PRO A 1 94 ? 9.062 -11.788 12.375 1.00 71.69 94 PRO A CA 1
ATOM 743 C C . PRO A 1 94 ? 9.904 -13.069 12.294 1.00 71.69 94 PRO A C 1
ATOM 745 O O . PRO A 1 94 ?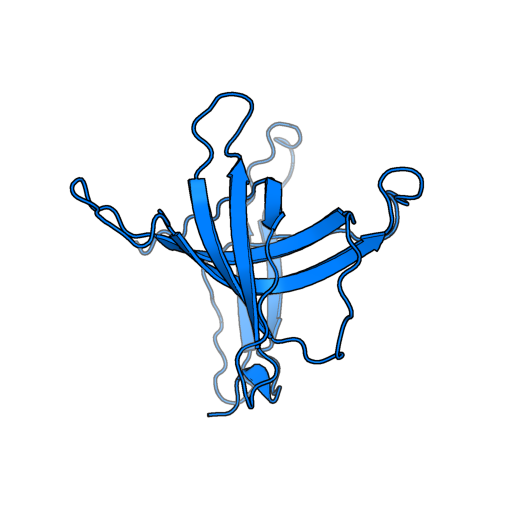 10.636 -13.273 11.329 1.00 71.69 94 PRO A O 1
ATOM 748 N N . GLU A 1 95 ? 9.764 -13.959 13.275 1.00 75.00 95 GLU A N 1
ATOM 749 C CA . GLU A 1 95 ? 10.474 -15.237 13.366 1.00 75.00 95 GLU A CA 1
ATOM 750 C C . GLU A 1 95 ? 10.081 -16.272 12.296 1.00 75.00 95 GLU A C 1
ATOM 752 O O . GLU A 1 95 ? 10.825 -17.226 12.080 1.00 75.00 95 GLU A O 1
ATOM 757 N N . ASN A 1 96 ? 8.951 -16.085 11.606 1.00 71.94 96 ASN A N 1
ATOM 758 C CA . ASN A 1 96 ? 8.378 -17.046 10.656 1.00 71.94 96 ASN A CA 1
ATOM 759 C C . ASN A 1 96 ? 8.167 -16.466 9.247 1.00 71.94 96 ASN A C 1
ATOM 761 O O . ASN A 1 96 ? 7.486 -17.083 8.422 1.00 71.94 96 ASN A O 1
ATOM 765 N N . ILE A 1 97 ? 8.745 -15.299 8.943 1.00 69.12 97 ILE A N 1
ATOM 766 C CA . ILE A 1 97 ? 8.601 -14.678 7.622 1.00 69.12 97 ILE A CA 1
ATOM 767 C C . ILE A 1 97 ? 9.255 -15.575 6.567 1.00 69.12 97 ILE A C 1
ATOM 769 O O . ILE A 1 97 ? 10.473 -15.756 6.540 1.00 69.12 97 ILE A O 1
ATOM 773 N N . ASN A 1 98 ? 8.448 -16.102 5.645 1.00 68.31 98 ASN A N 1
ATOM 774 C CA . ASN A 1 98 ? 8.950 -16.810 4.476 1.00 68.31 98 ASN A CA 1
ATOM 775 C C . ASN A 1 98 ? 9.263 -15.804 3.351 1.00 68.31 98 ASN A C 1
ATOM 777 O O . ASN A 1 98 ? 8.337 -15.273 2.730 1.00 68.31 98 ASN A O 1
ATOM 781 N N . PRO A 1 99 ? 10.545 -15.567 3.014 1.00 60.41 99 PRO A N 1
ATOM 782 C CA . PRO A 1 99 ? 10.930 -14.541 2.045 1.00 60.41 99 PRO A CA 1
ATOM 783 C C . PRO A 1 99 ? 10.519 -14.872 0.602 1.00 60.41 99 PRO A C 1
ATOM 785 O O . PRO A 1 99 ? 10.648 -14.028 -0.278 1.00 60.41 99 PRO A O 1
ATOM 788 N N . LYS A 1 100 ? 10.050 -16.097 0.323 1.00 61.41 100 LYS A N 1
ATOM 789 C CA . LYS A 1 100 ? 9.754 -16.559 -1.042 1.00 61.41 100 LYS A CA 1
ATOM 790 C C . LYS A 1 100 ? 8.337 -16.234 -1.522 1.00 61.41 100 LYS A C 1
ATOM 792 O O . LYS A 1 100 ? 8.041 -16.502 -2.681 1.00 61.41 100 LYS A O 1
ATOM 797 N N . HIS A 1 101 ? 7.450 -15.735 -0.659 1.00 50.47 101 HIS A N 1
ATOM 798 C CA . HIS A 1 101 ? 6.013 -15.867 -0.924 1.00 50.47 101 HIS A CA 1
ATOM 799 C C . HIS A 1 101 ? 5.331 -14.677 -1.601 1.00 50.47 101 HIS A C 1
ATOM 801 O O . HIS A 1 101 ? 4.286 -14.882 -2.209 1.00 50.47 101 HIS A O 1
ATOM 807 N N . HIS A 1 102 ? 5.889 -13.464 -1.586 1.00 56.16 102 HIS A N 1
ATOM 808 C CA . HIS A 1 102 ? 5.140 -12.304 -2.085 1.00 56.16 102 HIS A CA 1
ATOM 809 C C . HIS A 1 102 ? 6.052 -11.285 -2.769 1.00 56.16 102 HIS A C 1
ATOM 811 O O . HIS A 1 102 ? 6.569 -10.367 -2.138 1.00 56.16 102 HIS A O 1
ATOM 817 N N . ALA A 1 103 ? 6.250 -11.444 -4.081 1.00 51.28 103 ALA A N 1
ATOM 818 C CA . ALA A 1 103 ? 6.867 -10.402 -4.892 1.00 51.28 103 ALA A CA 1
ATOM 819 C C . ALA A 1 103 ? 5.870 -9.246 -5.060 1.00 51.28 103 ALA A C 1
ATOM 821 O O . ALA A 1 103 ? 4.831 -9.409 -5.699 1.00 51.28 103 ALA A O 1
ATOM 822 N N . ILE A 1 104 ? 6.184 -8.080 -4.493 1.00 61.47 104 ILE A N 1
ATOM 823 C CA . ILE A 1 104 ? 5.504 -6.833 -4.849 1.00 61.47 104 ILE A CA 1
ATOM 824 C C . ILE A 1 104 ? 6.251 -6.232 -6.024 1.00 61.47 104 ILE A C 1
ATOM 826 O O . ILE A 1 104 ? 7.450 -5.972 -5.939 1.00 61.47 104 ILE A O 1
ATOM 830 N N . VAL A 1 105 ? 5.527 -5.981 -7.107 1.00 60.22 105 VAL A N 1
ATOM 831 C CA . VAL A 1 105 ? 6.050 -5.226 -8.239 1.00 60.22 105 VAL A CA 1
ATOM 832 C C . VAL A 1 105 ? 5.293 -3.912 -8.293 1.00 60.22 105 VAL A C 1
ATOM 834 O O . VAL A 1 105 ? 4.099 -3.887 -8.585 1.00 60.22 105 VAL A O 1
ATOM 837 N N . HIS A 1 106 ? 5.984 -2.815 -7.987 1.00 67.31 106 HIS A N 1
ATOM 838 C CA . HIS A 1 106 ? 5.437 -1.487 -8.212 1.00 67.31 106 HIS A CA 1
ATOM 839 C C . HIS A 1 106 ? 5.868 -0.997 -9.591 1.00 67.31 106 HIS A C 1
ATOM 841 O O . HIS A 1 106 ? 7.059 -0.850 -9.867 1.00 67.31 106 HIS A O 1
ATOM 847 N N . ILE A 1 107 ? 4.891 -0.770 -10.466 1.00 66.88 107 ILE A N 1
ATOM 848 C CA . ILE A 1 107 ? 5.129 -0.334 -11.836 1.00 66.88 107 ILE A CA 1
ATOM 849 C C . ILE A 1 107 ? 4.488 1.037 -12.010 1.00 66.88 107 ILE A C 1
ATOM 851 O O . ILE A 1 107 ? 3.272 1.182 -11.920 1.00 66.88 107 ILE A O 1
ATOM 855 N N . CYS A 1 108 ? 5.317 2.048 -12.257 1.00 68.19 108 CYS A N 1
ATOM 856 C CA . CYS A 1 108 ? 4.869 3.398 -12.568 1.00 68.19 108 CYS A CA 1
ATOM 857 C C . CYS A 1 108 ? 5.291 3.752 -13.990 1.00 68.19 108 CYS A C 1
ATOM 859 O O . CYS A 1 108 ? 6.441 3.556 -14.376 1.00 68.19 108 CYS A O 1
ATOM 861 N N . GLY A 1 109 ? 4.362 4.299 -14.759 1.00 68.50 109 GLY A N 1
ATOM 862 C CA . GLY A 1 109 ? 4.591 4.711 -16.133 1.00 68.50 109 GLY A CA 1
ATOM 863 C C . GLY A 1 109 ? 3.441 5.574 -16.622 1.00 68.50 109 GLY A C 1
ATOM 864 O O . GLY A 1 109 ? 2.442 5.757 -15.923 1.00 68.50 109 GLY A O 1
ATOM 865 N N . SER A 1 110 ? 3.595 6.128 -17.818 1.00 74.12 110 SER A N 1
ATOM 866 C CA . SER A 1 110 ? 2.506 6.874 -18.450 1.00 74.12 110 SER A CA 1
ATOM 867 C C . SER A 1 110 ? 1.520 5.894 -19.094 1.00 74.12 110 SER A C 1
ATOM 869 O O . SER A 1 110 ? 1.971 4.980 -19.791 1.00 74.12 110 SER A O 1
ATOM 871 N N . PRO A 1 111 ? 0.200 6.058 -18.886 1.00 80.00 111 PRO A N 1
ATOM 872 C CA . PRO A 1 111 ? -0.792 5.241 -19.566 1.00 80.00 111 PRO A CA 1
ATOM 873 C C . PRO A 1 111 ? -0.848 5.586 -21.061 1.00 80.00 111 PRO A C 1
ATOM 875 O O . PRO A 1 111 ? -0.652 6.731 -21.471 1.00 80.00 111 PRO A O 1
ATOM 878 N N . SER A 1 112 ? -1.154 4.583 -21.869 1.00 85.06 112 SER A N 1
ATOM 879 C CA . SER A 1 112 ? -1.301 4.626 -23.323 1.00 85.06 112 SER A CA 1
ATOM 880 C C . SER A 1 112 ? -2.396 3.640 -23.751 1.00 85.06 112 SER A C 1
ATOM 882 O O . SER A 1 112 ? -2.871 2.872 -22.920 1.00 85.06 112 SER A O 1
ATOM 884 N N . ALA A 1 113 ? -2.847 3.701 -25.011 1.00 88.12 113 ALA A N 1
ATOM 885 C CA . ALA A 1 113 ? -3.871 2.793 -25.558 1.00 88.12 113 ALA A CA 1
ATOM 886 C C . ALA A 1 113 ? -5.094 2.578 -24.629 1.00 88.12 113 ALA A C 1
ATOM 888 O O . ALA A 1 113 ? -5.504 1.454 -24.361 1.00 88.12 113 ALA A O 1
ATOM 889 N N . VAL A 1 114 ? -5.650 3.668 -24.088 1.00 87.00 114 VAL A N 1
ATOM 890 C CA . VAL A 1 114 ? -6.773 3.606 -23.138 1.00 87.00 114 VAL A CA 1
ATOM 891 C C . VAL A 1 114 ? -8.055 3.185 -23.859 1.00 87.00 114 VAL A C 1
ATOM 893 O O . VAL A 1 114 ? -8.539 3.913 -24.726 1.00 87.00 114 VAL A O 1
ATOM 896 N N . ASP A 1 115 ? -8.634 2.064 -23.439 1.00 87.56 115 ASP A N 1
ATOM 897 C CA . ASP A 1 115 ? -9.927 1.553 -23.889 1.00 87.56 115 ASP A CA 1
ATOM 898 C C . ASP A 1 115 ? -10.941 1.674 -22.746 1.00 87.56 115 ASP A C 1
ATOM 900 O O . ASP A 1 115 ? -10.855 1.009 -21.711 1.00 87.56 115 ASP A O 1
ATOM 904 N N . LYS A 1 116 ? -11.905 2.577 -22.926 1.00 83.56 116 LYS A N 1
ATOM 905 C CA . LYS A 1 116 ? -12.929 2.862 -21.917 1.00 83.56 116 LYS A CA 1
ATOM 906 C C . LYS A 1 116 ? -14.036 1.817 -21.891 1.00 83.56 116 LYS A C 1
ATOM 908 O O . LYS A 1 116 ? -14.610 1.609 -20.828 1.00 83.56 116 LYS A O 1
ATOM 913 N N . ASP A 1 117 ? -14.323 1.188 -23.025 1.00 84.75 117 ASP A N 1
ATOM 914 C CA . ASP A 1 117 ? -15.423 0.232 -23.144 1.00 84.75 117 ASP A CA 1
ATOM 915 C C . ASP A 1 117 ? -15.065 -1.067 -22.419 1.00 84.75 117 ASP A C 1
ATOM 917 O O . ASP A 1 117 ? -15.906 -1.661 -21.747 1.00 84.75 117 ASP A O 1
ATOM 921 N N . ASN A 1 118 ? -13.786 -1.447 -22.469 1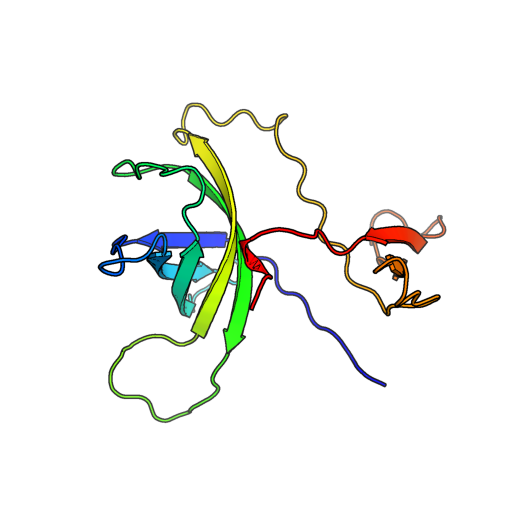.00 82.88 118 ASN A N 1
ATOM 922 C CA . ASN A 1 118 ? -13.260 -2.625 -21.779 1.00 82.88 118 ASN A CA 1
ATOM 923 C C . ASN A 1 118 ? -12.560 -2.305 -20.450 1.00 82.88 118 ASN A C 1
ATOM 925 O O . ASN A 1 118 ? -12.126 -3.217 -19.749 1.00 82.88 118 ASN A O 1
ATOM 929 N N . SER A 1 119 ? -12.474 -1.025 -20.069 1.00 85.88 119 SER A N 1
ATOM 930 C CA . SER A 1 119 ? -11.791 -0.572 -18.850 1.00 85.88 119 SER A CA 1
ATOM 931 C C . SER A 1 119 ? -10.333 -1.051 -18.773 1.00 85.88 119 SER A C 1
ATOM 933 O O . SER A 1 119 ? -9.873 -1.542 -17.737 1.00 85.88 119 SER A O 1
ATOM 935 N N . THR A 1 120 ? -9.591 -0.885 -19.871 1.00 86.19 120 THR A N 1
ATOM 936 C CA . THR A 1 120 ? -8.183 -1.290 -19.982 1.00 86.19 120 THR A CA 1
ATOM 937 C C . THR A 1 120 ? -7.276 -0.152 -20.440 1.00 86.19 120 THR A C 1
ATOM 939 O O . THR A 1 120 ? -7.719 0.835 -21.027 1.00 86.19 120 THR A O 1
ATOM 942 N N . PHE A 1 121 ? -5.978 -0.284 -20.178 1.00 87.00 121 PHE A N 1
ATOM 943 C CA . PHE A 1 121 ? -4.943 0.606 -20.708 1.00 87.00 121 PHE A CA 1
ATOM 944 C C . PHE A 1 121 ? -3.584 -0.092 -20.728 1.00 87.00 121 PHE A C 1
ATOM 946 O O . PHE A 1 121 ? -3.337 -1.006 -19.942 1.00 87.00 121 PHE A O 1
ATOM 953 N N . ASP A 1 122 ? -2.678 0.393 -21.569 1.00 86.44 122 ASP A N 1
ATOM 954 C CA . ASP A 1 122 ? -1.294 -0.068 -21.616 1.00 86.44 122 ASP A CA 1
ATOM 955 C C . ASP A 1 122 ? -0.381 0.886 -20.850 1.00 86.44 122 ASP A C 1
ATOM 957 O O . ASP A 1 122 ? -0.545 2.108 -20.879 1.00 86.44 122 ASP A O 1
ATOM 961 N N . LEU A 1 123 ? 0.631 0.337 -20.195 1.00 82.06 123 LEU A N 1
ATOM 962 C CA . LEU A 1 123 ? 1.637 1.07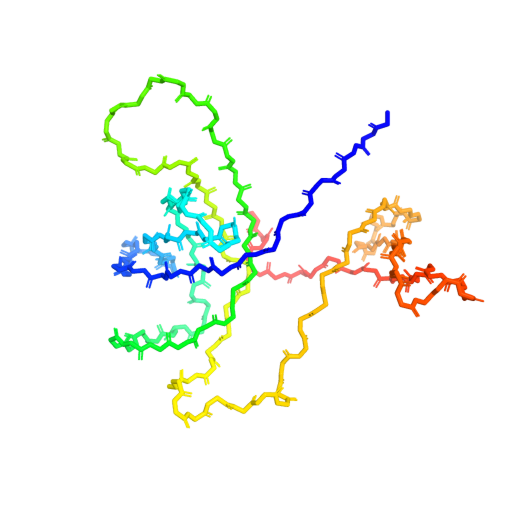9 -19.458 1.00 82.06 123 LEU A CA 1
ATOM 963 C C . LEU A 1 123 ? 3.024 0.615 -19.897 1.00 82.06 123 LEU A C 1
ATOM 965 O O . LEU A 1 123 ? 3.347 -0.569 -19.868 1.00 82.06 123 LEU A O 1
ATOM 969 N N . THR A 1 124 ? 3.864 1.569 -20.292 1.00 77.38 124 THR A N 1
ATOM 970 C CA . THR A 1 124 ? 5.296 1.321 -20.487 1.00 77.38 124 THR A CA 1
ATOM 971 C C . THR A 1 124 ? 6.042 1.940 -19.318 1.00 77.38 124 THR A C 1
ATOM 973 O O . THR A 1 124 ? 6.058 3.163 -19.165 1.00 77.38 124 THR A O 1
ATOM 976 N N . ALA A 1 125 ? 6.634 1.096 -18.476 1.00 72.44 125 ALA A N 1
ATOM 977 C CA . ALA A 1 125 ? 7.519 1.545 -17.413 1.00 72.44 125 ALA A CA 1
ATOM 978 C C . ALA A 1 125 ? 8.961 1.381 -17.868 1.00 72.44 125 ALA A C 1
ATOM 980 O O . ALA A 1 125 ? 9.416 0.267 -18.116 1.00 72.44 125 ALA A O 1
ATOM 981 N N . GLU A 1 126 ? 9.678 2.490 -17.973 1.00 71.44 126 GLU A N 1
ATOM 982 C CA . GLU A 1 126 ? 11.123 2.466 -18.143 1.00 71.44 126 GLU A CA 1
ATOM 983 C C . GLU A 1 126 ? 11.761 2.557 -16.758 1.00 71.44 126 GLU A C 1
ATOM 985 O O . GLU A 1 126 ? 11.557 3.533 -16.035 1.00 71.44 126 GLU A O 1
ATOM 990 N N . GLN A 1 127 ? 12.494 1.518 -16.361 1.00 67.38 127 GLN A N 1
ATOM 991 C CA . GLN A 1 127 ? 13.159 1.486 -15.062 1.00 67.38 127 GLN A CA 1
ATOM 992 C C . GLN A 1 127 ? 14.666 1.579 -15.241 1.00 67.38 127 GLN A C 1
ATOM 994 O O . GLN A 1 127 ? 15.290 0.726 -15.864 1.00 67.38 127 GLN A O 1
ATOM 999 N N . TYR A 1 128 ? 15.293 2.595 -14.655 1.00 65.69 128 TYR A N 1
ATOM 1000 C CA . TYR A 1 128 ? 16.747 2.625 -14.610 1.00 65.69 128 TYR A CA 1
ATOM 1001 C C . TYR A 1 128 ? 17.250 1.701 -13.500 1.00 65.69 128 TYR A C 1
ATOM 1003 O O . TYR A 1 128 ? 17.151 2.014 -12.314 1.00 65.69 128 TYR A O 1
ATOM 1011 N N . LEU A 1 129 ? 17.837 0.573 -13.892 1.00 65.56 129 LEU A N 1
ATOM 1012 C CA . LEU A 1 129 ? 18.549 -0.319 -12.986 1.00 65.56 129 LEU A CA 1
ATOM 1013 C C . LEU A 1 129 ? 20.049 -0.122 -13.197 1.00 65.56 129 LEU A C 1
ATOM 1015 O O . LEU A 1 129 ? 20.597 -0.480 -14.239 1.00 65.56 129 LEU A O 1
ATOM 1019 N N . SER A 1 130 ? 20.735 0.431 -12.193 1.00 61.22 130 SER A N 1
ATOM 1020 C CA . SER A 1 130 ? 22.186 0.676 -12.253 1.00 61.22 130 SER A CA 1
ATOM 1021 C C . SER A 1 130 ? 22.994 -0.598 -12.523 1.00 61.22 130 SER A C 1
ATOM 1023 O O . SER A 1 130 ? 24.044 -0.533 -13.162 1.00 61.22 130 SER A O 1
ATOM 1025 N N . ALA A 1 131 ? 22.476 -1.746 -12.081 1.00 66.12 131 ALA A N 1
ATOM 1026 C CA . ALA A 1 131 ? 23.037 -3.073 -12.306 1.00 66.12 131 ALA A CA 1
ATOM 1027 C C . ALA A 1 131 ? 22.795 -3.624 -13.726 1.00 66.12 131 ALA A C 1
ATOM 1029 O O . ALA A 1 131 ? 23.426 -4.607 -14.098 1.00 66.12 131 ALA A O 1
ATOM 1030 N N . ASN A 1 132 ? 21.915 -3.010 -14.527 1.00 65.56 132 ASN A N 1
ATOM 1031 C CA . ASN A 1 132 ? 21.451 -3.558 -15.803 1.00 65.56 132 ASN A CA 1
ATOM 1032 C C . ASN A 1 132 ? 21.528 -2.543 -16.958 1.00 65.56 132 ASN A C 1
ATOM 1034 O O . ASN A 1 132 ? 20.567 -2.315 -17.690 1.00 65.56 132 ASN A O 1
ATOM 1038 N N . LYS A 1 133 ? 22.694 -1.908 -17.131 1.00 67.38 133 LYS A N 1
ATOM 1039 C CA . LYS A 1 133 ? 22.909 -0.878 -18.169 1.00 67.38 133 LYS A CA 1
ATOM 1040 C C . LYS A 1 133 ? 22.933 -1.410 -19.608 1.00 67.38 133 LYS A C 1
ATOM 1042 O O . LYS A 1 133 ? 22.878 -0.614 -20.535 1.00 67.38 133 LYS A O 1
ATOM 1047 N N . ALA A 1 134 ? 23.080 -2.722 -19.798 1.00 73.69 134 ALA A N 1
ATOM 1048 C CA . ALA A 1 134 ? 23.291 -3.333 -21.113 1.00 73.69 134 ALA A CA 1
ATOM 1049 C C . ALA A 1 134 ? 21.995 -3.734 -21.842 1.00 73.69 134 ALA A C 1
ATOM 1051 O O . ALA A 1 134 ? 22.067 -4.177 -22.986 1.00 73.69 134 ALA A O 1
ATOM 1052 N N . TYR A 1 135 ? 20.830 -3.599 -21.203 1.00 72.19 135 TYR A N 1
ATOM 1053 C CA . TYR A 1 135 ? 19.558 -4.094 -21.728 1.00 72.19 135 TYR A CA 1
ATOM 1054 C C . TYR A 1 135 ? 18.501 -2.993 -21.784 1.00 72.19 135 TYR A C 1
ATOM 1056 O O . TYR A 1 135 ? 18.554 -2.013 -21.041 1.00 72.19 135 TYR A O 1
ATOM 1064 N N . ASP A 1 136 ? 17.532 -3.182 -22.679 1.00 74.88 136 ASP A N 1
ATOM 1065 C CA . ASP A 1 136 ? 16.315 -2.383 -22.720 1.00 74.88 136 ASP A CA 1
ATOM 1066 C C . ASP A 1 136 ? 15.501 -2.654 -21.450 1.00 74.88 136 ASP A C 1
ATOM 1068 O O . ASP A 1 136 ? 14.997 -3.758 -21.246 1.00 74.88 136 ASP A O 1
ATOM 1072 N N . ASN A 1 137 ? 15.411 -1.652 -20.577 1.00 69.19 137 ASN A N 1
ATOM 1073 C CA . ASN A 1 137 ? 14.716 -1.763 -19.297 1.00 69.19 137 ASN A CA 1
ATOM 1074 C C . ASN A 1 137 ? 13.261 -1.262 -19.378 1.00 69.19 137 ASN A C 1
ATOM 1076 O O . ASN A 1 137 ? 12.688 -0.827 -18.374 1.00 69.19 137 ASN A O 1
ATOM 1080 N N . ARG A 1 138 ? 12.661 -1.290 -20.575 1.00 74.50 138 ARG A N 1
ATOM 1081 C CA . ARG A 1 138 ? 11.231 -1.046 -20.771 1.00 74.50 138 ARG A CA 1
ATOM 1082 C C . ARG A 1 138 ? 10.439 -2.312 -20.469 1.00 74.50 138 ARG A C 1
ATOM 1084 O O . ARG A 1 138 ? 10.629 -3.348 -21.101 1.00 74.50 138 ARG A O 1
ATOM 1091 N N . PHE A 1 139 ? 9.516 -2.206 -19.523 1.00 75.00 139 PHE A N 1
ATOM 1092 C CA . PHE A 1 139 ? 8.615 -3.279 -19.130 1.00 75.00 139 PHE A CA 1
ATOM 1093 C C . PHE A 1 139 ? 7.193 -2.954 -19.622 1.00 75.00 139 PHE A C 1
ATOM 1095 O O . PHE A 1 139 ? 6.561 -2.042 -19.072 1.00 75.00 139 PHE A O 1
ATOM 1102 N N . PRO A 1 140 ? 6.698 -3.623 -20.684 1.00 75.50 140 PRO A N 1
ATOM 1103 C CA . PRO A 1 140 ? 5.342 -3.418 -21.177 1.00 75.50 140 PRO A CA 1
ATOM 1104 C C . PRO A 1 140 ? 4.334 -4.122 -20.264 1.00 75.50 140 PRO A C 1
ATOM 1106 O O . PRO A 1 140 ? 4.502 -5.292 -19.919 1.00 75.50 140 PRO A O 1
ATOM 1109 N N . VAL A 1 141 ? 3.272 -3.413 -19.889 1.00 80.69 141 VAL A N 1
ATOM 1110 C CA . VAL A 1 141 ? 2.210 -3.917 -19.015 1.00 80.69 141 VAL A CA 1
ATOM 1111 C C . VAL A 1 141 ? 0.858 -3.580 -19.614 1.00 80.69 141 VAL A C 1
ATOM 1113 O O . VAL A 1 141 ? 0.616 -2.437 -19.984 1.00 80.69 141 VAL A O 1
ATOM 1116 N N . HIS A 1 142 ? -0.031 -4.566 -19.661 1.00 83.69 142 HIS A N 1
ATOM 1117 C CA . HIS A 1 142 ? -1.441 -4.357 -19.958 1.00 83.69 142 HIS A CA 1
ATOM 1118 C C . HIS A 1 142 ? -2.233 -4.382 -18.649 1.00 83.69 142 HIS A C 1
ATOM 1120 O O . HIS A 1 142 ? -2.103 -5.320 -17.859 1.00 83.69 142 HIS A O 1
ATOM 1126 N N . CYS A 1 143 ? -3.028 -3.346 -18.406 1.00 81.81 143 CYS A N 1
ATOM 1127 C CA . CYS A 1 143 ? -3.748 -3.130 -17.158 1.00 81.81 143 CYS A CA 1
ATOM 1128 C C . CYS A 1 143 ? -5.261 -3.209 -17.375 1.00 81.81 143 CYS A C 1
ATOM 1130 O O . CYS A 1 143 ? -5.787 -2.680 -18.353 1.00 81.81 143 CYS A O 1
ATOM 1132 N N . VAL A 1 144 ? -5.963 -3.792 -16.400 1.00 82.69 144 VAL A N 1
ATOM 1133 C CA . VAL A 1 144 ? -7.429 -3.883 -16.351 1.00 82.69 144 VAL A CA 1
ATOM 1134 C C . VAL A 1 144 ? -7.909 -3.243 -15.051 1.00 82.69 144 VAL A C 1
ATOM 1136 O O . VAL A 1 144 ? -7.375 -3.554 -13.984 1.00 82.69 144 VAL A O 1
ATOM 1139 N N . PHE A 1 145 ? -8.910 -2.362 -15.108 1.00 74.00 145 PHE A N 1
ATOM 1140 C CA . PHE A 1 145 ? -9.568 -1.874 -13.895 1.00 74.00 145 PHE A CA 1
ATOM 1141 C C . PHE A 1 145 ? -10.521 -2.953 -13.360 1.00 74.00 145 PHE A C 1
ATOM 1143 O O . PHE A 1 145 ? -11.439 -3.361 -14.071 1.00 74.00 145 PHE A O 1
ATOM 1150 N N . PRO A 1 146 ? -10.335 -3.436 -12.123 1.00 65.81 146 PRO A N 1
ATOM 1151 C CA . PRO A 1 146 ? -11.197 -4.475 -11.580 1.00 65.81 146 PRO A CA 1
ATOM 1152 C C . PRO A 1 146 ? -12.584 -3.913 -11.216 1.00 65.81 146 PRO A C 1
ATOM 1154 O O . PRO A 1 146 ? -12.681 -2.934 -10.472 1.00 65.81 146 PRO A O 1
ATOM 1157 N N . ASP A 1 147 ? -13.656 -4.565 -11.684 1.00 67.88 147 ASP A N 1
ATOM 1158 C CA . ASP A 1 147 ? -15.046 -4.256 -11.303 1.00 67.88 147 ASP A CA 1
ATOM 1159 C C . ASP A 1 147 ? -15.381 -4.825 -9.912 1.00 67.88 147 ASP A C 1
ATOM 1161 O O . ASP A 1 147 ? -16.115 -5.803 -9.762 1.00 67.88 147 ASP A O 1
ATOM 1165 N N . THR A 1 148 ? -14.793 -4.247 -8.864 1.00 65.38 148 THR A N 1
ATOM 1166 C CA . THR A 1 148 ? -15.014 -4.688 -7.477 1.00 65.38 148 THR A CA 1
ATOM 1167 C C . THR A 1 148 ? -15.887 -3.716 -6.698 1.00 65.38 148 THR A C 1
ATOM 1169 O O . THR A 1 148 ? -15.940 -2.519 -6.982 1.00 65.38 148 THR A O 1
ATOM 1172 N N . ALA A 1 149 ? -16.559 -4.231 -5.662 1.00 66.94 149 ALA A N 1
ATOM 1173 C CA . ALA A 1 149 ? -17.420 -3.445 -4.776 1.00 66.94 149 ALA A CA 1
ATOM 1174 C C . ALA A 1 149 ? -16.699 -2.236 -4.156 1.00 66.94 149 ALA A C 1
ATOM 1176 O O . ALA A 1 149 ? -17.321 -1.207 -3.920 1.00 66.94 149 ALA A O 1
ATOM 1177 N N . ARG A 1 150 ? -15.377 -2.331 -3.969 1.00 61.19 150 ARG A N 1
ATOM 1178 C CA . ARG A 1 150 ? -14.512 -1.235 -3.519 1.00 61.19 150 ARG A CA 1
ATOM 1179 C C . ARG A 1 150 ? -14.638 0.037 -4.366 1.00 61.19 150 ARG A C 1
ATOM 1181 O O . ARG A 1 150 ? -14.511 1.133 -3.827 1.00 61.19 150 ARG A O 1
ATOM 1188 N N . TRP A 1 151 ? -14.832 -0.107 -5.675 1.00 63.69 151 TRP A N 1
ATOM 1189 C CA . TRP A 1 151 ? -14.833 1.000 -6.636 1.00 63.69 151 TRP A CA 1
ATOM 1190 C C . TRP A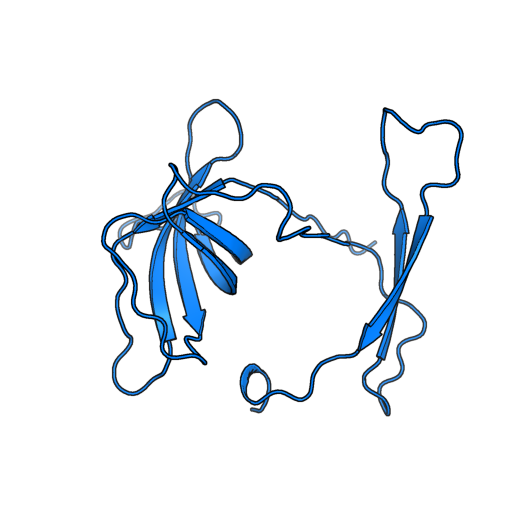 1 151 ? -16.232 1.324 -7.178 1.00 63.69 151 TRP A C 1
ATOM 1192 O O . TRP A 1 151 ? -16.379 2.248 -7.979 1.00 63.69 151 TRP A O 1
ATOM 1202 N N . LYS A 1 152 ? -17.263 0.596 -6.725 1.00 60.09 152 LYS A N 1
ATOM 1203 C CA . LYS A 1 152 ? -18.666 0.874 -7.052 1.00 60.09 152 LYS A CA 1
ATOM 1204 C C . LYS A 1 152 ? -19.150 2.044 -6.192 1.00 60.09 152 LYS A C 1
ATOM 1206 O O . LYS A 1 152 ? -19.082 1.982 -4.967 1.00 60.09 152 LYS A O 1
ATOM 1211 N N . LYS A 1 153 ? -19.562 3.127 -6.857 1.00 47.94 153 LYS A N 1
ATOM 1212 C CA . LYS A 1 153 ? -20.175 4.306 -6.226 1.00 47.94 153 LYS A CA 1
ATOM 1213 C C . LYS A 1 153 ? -21.597 4.025 -5.768 1.00 47.94 153 LYS A C 1
ATOM 1215 O O . LYS A 1 153 ? -22.308 3.314 -6.510 1.00 47.94 153 LYS A O 1
#